Protein AF-A0A9D7HZY7-F1 (afdb_monomer_lite)

Foldseek 3Di:
DVVVLVVQDCVDPVSVVVSVLVVCCVQQVDDPVQSVVFDPVQQDPVQQWGFTQDPPRDGDTGHD

Secondary structure (DSSP, 8-state):
-HHHHTTS-SSSHHHHHHHHHHHHHHHH---HHHHTT--GGGEETTTTEEEEE-SSS-EEEEE-

Radius of gyration: 12.47 Å; chains: 1; bounding box: 26×25×33 Å

Structure (mmCIF, N/CA/C/O backbone):
data_AF-A0A9D7HZY7-F1
#
_entry.id   AF-A0A9D7HZY7-F1
#
loop_
_atom_site.group_PDB
_atom_site.id
_atom_site.type_symbol
_atom_site.label_atom_id
_atom_site.label_alt_id
_atom_site.label_comp_id
_atom_site.label_asym_id
_atom_site.label_entity_id
_atom_site.label_seq_id
_atom_site.pdbx_PDB_ins_code
_atom_site.Cartn_x
_atom_site.Cartn_y
_atom_site.Cartn_z
_atom_site.occupancy
_atom_site.B_iso_or_equiv
_atom_site.auth_seq_id
_atom_site.auth_comp_id
_atom_site.auth_asym_id
_atom_site.auth_atom_id
_atom_site.pdbx_PDB_model_num
ATOM 1 N N . MET A 1 1 ? 0.088 16.255 -8.749 1.00 58.06 1 MET A N 1
ATOM 2 C CA . MET A 1 1 ? 0.520 14.951 -8.194 1.00 58.06 1 MET A CA 1
ATOM 3 C C . MET A 1 1 ? 0.693 13.846 -9.250 1.00 58.06 1 MET A C 1
ATOM 5 O O . MET A 1 1 ? 1.052 12.741 -8.884 1.00 58.06 1 MET A O 1
ATOM 9 N N . ALA A 1 2 ? 0.482 14.090 -10.552 1.00 64.12 2 ALA A N 1
ATOM 10 C CA . ALA A 1 2 ? 0.633 13.036 -11.568 1.00 64.12 2 ALA A CA 1
ATOM 11 C C . ALA A 1 2 ? 2.104 12.658 -11.849 1.00 64.12 2 ALA A C 1
ATOM 13 O O . ALA A 1 2 ? 2.405 11.494 -12.099 1.00 64.12 2 ALA A O 1
ATOM 14 N N . SER A 1 3 ? 3.037 13.615 -11.741 1.00 73.44 3 SER A N 1
ATOM 15 C CA . SER A 1 3 ? 4.456 13.372 -12.043 1.00 73.44 3 SER A CA 1
ATOM 16 C C . SER A 1 3 ? 5.139 12.410 -11.071 1.00 73.44 3 SER A C 1
ATOM 18 O O . SER A 1 3 ? 6.014 11.668 -11.491 1.00 73.44 3 SER A O 1
ATOM 20 N N . VAL A 1 4 ? 4.732 12.383 -9.797 1.00 81.19 4 VAL A N 1
ATOM 21 C CA . VAL A 1 4 ? 5.328 11.497 -8.776 1.00 81.19 4 VAL A CA 1
ATOM 22 C C . VAL A 1 4 ? 4.865 10.053 -8.979 1.00 81.19 4 VAL A C 1
ATOM 24 O O . VAL A 1 4 ? 5.671 9.132 -8.956 1.00 81.19 4 VAL A O 1
ATOM 27 N N . LEU A 1 5 ? 3.578 9.859 -9.280 1.00 77.81 5 LEU A N 1
ATOM 28 C CA . LEU A 1 5 ? 3.005 8.544 -9.586 1.00 77.81 5 LEU A CA 1
ATOM 29 C C . LEU A 1 5 ? 3.623 7.906 -10.841 1.00 77.81 5 LEU A C 1
ATOM 31 O O . LEU A 1 5 ? 3.713 6.685 -10.921 1.00 77.81 5 LEU A O 1
ATOM 35 N N . SER A 1 6 ? 4.071 8.715 -11.807 1.00 80.44 6 SER A N 1
ATOM 36 C CA . SER A 1 6 ? 4.691 8.224 -13.044 1.00 80.44 6 SER A CA 1
ATOM 37 C C . SER A 1 6 ? 6.155 7.794 -12.890 1.00 80.44 6 SER A C 1
ATOM 39 O O . SER A 1 6 ? 6.695 7.210 -13.828 1.00 80.44 6 SER A O 1
ATOM 41 N N . GLN A 1 7 ? 6.807 8.083 -11.757 1.00 84.56 7 GLN A N 1
ATOM 42 C CA . GLN A 1 7 ? 8.200 7.682 -11.517 1.00 84.56 7 GLN A CA 1
ATOM 43 C C . GLN A 1 7 ? 8.338 6.240 -11.022 1.00 84.56 7 GLN A C 1
ATOM 45 O O . GLN A 1 7 ? 9.425 5.672 -11.098 1.00 84.56 7 GLN A O 1
ATOM 50 N N . PHE A 1 8 ? 7.255 5.635 -10.530 1.00 83.88 8 PHE A N 1
ATOM 51 C CA . PHE A 1 8 ? 7.293 4.263 -10.043 1.00 83.88 8 PHE A CA 1
ATOM 52 C C . PHE A 1 8 ? 7.301 3.273 -11.208 1.00 83.88 8 PHE A C 1
ATOM 54 O O . PHE A 1 8 ? 6.408 3.269 -12.062 1.00 83.88 8 PHE A O 1
ATOM 61 N N . ASP A 1 9 ? 8.311 2.406 -11.223 1.00 84.75 9 ASP A N 1
ATOM 62 C CA . ASP A 1 9 ? 8.396 1.312 -12.181 1.00 84.75 9 ASP A CA 1
ATOM 63 C C . ASP A 1 9 ? 7.332 0.250 -11.866 1.00 84.75 9 ASP A C 1
ATOM 65 O O . ASP A 1 9 ? 7.386 -0.435 -10.849 1.00 84.75 9 ASP A O 1
ATOM 69 N N . ARG A 1 10 ? 6.342 0.104 -12.751 1.00 81.50 10 ARG A N 1
ATOM 70 C CA . ARG A 1 10 ? 5.232 -0.851 -12.579 1.00 81.50 10 ARG A CA 1
ATOM 71 C C . ARG A 1 10 ? 5.585 -2.286 -12.983 1.00 81.50 10 ARG A C 1
ATOM 73 O O . ARG A 1 10 ? 4.739 -3.166 -12.859 1.00 81.50 10 ARG A O 1
ATOM 80 N N . LYS A 1 11 ? 6.792 -2.523 -13.507 1.00 84.69 11 LYS A N 1
ATOM 81 C CA . LYS A 1 11 ? 7.239 -3.849 -13.960 1.00 84.69 11 LYS A CA 1
ATOM 82 C C . LYS A 1 11 ? 7.902 -4.637 -12.835 1.00 84.69 11 LYS A C 1
ATOM 84 O O . LYS A 1 11 ? 7.799 -5.859 -12.807 1.00 84.69 11 LYS A O 1
ATOM 89 N N . SER A 1 12 ? 8.555 -3.946 -11.908 1.00 89.31 12 SER A N 1
ATOM 90 C CA . SER A 1 12 ? 9.140 -4.535 -10.712 1.00 89.31 12 SER A CA 1
ATOM 91 C C . SER A 1 12 ? 8.109 -4.674 -9.591 1.00 89.31 12 SER A C 1
ATOM 93 O O . SER A 1 12 ? 7.291 -3.781 -9.363 1.00 89.31 12 SER A O 1
ATOM 95 N N . PHE A 1 13 ? 8.178 -5.780 -8.844 1.00 86.56 13 PHE A N 1
ATOM 96 C CA . PHE A 1 13 ? 7.307 -6.043 -7.691 1.00 86.56 13 PHE A CA 1
ATOM 97 C C . PHE A 1 13 ? 7.355 -4.902 -6.666 1.00 86.56 13 PHE A C 1
ATOM 99 O O . PHE A 1 13 ? 6.318 -4.448 -6.182 1.00 86.56 13 PHE A O 1
ATOM 106 N N . ASN A 1 14 ? 8.558 -4.399 -6.382 1.00 88.25 14 ASN A N 1
ATOM 107 C CA . ASN A 1 14 ? 8.756 -3.308 -5.435 1.00 88.25 14 ASN A CA 1
ATOM 108 C C . ASN A 1 14 ? 8.048 -2.035 -5.914 1.00 88.25 14 ASN A C 1
ATOM 110 O O . ASN A 1 14 ? 7.247 -1.470 -5.177 1.00 88.25 14 ASN A O 1
ATOM 114 N N . GLY A 1 15 ? 8.259 -1.641 -7.171 1.00 87.94 15 GLY A N 1
ATOM 115 C CA . GLY A 1 15 ? 7.668 -0.414 -7.700 1.00 87.94 15 GLY A CA 1
ATOM 116 C C . GLY A 1 15 ? 6.146 -0.492 -7.856 1.00 87.94 15 GLY A C 1
ATOM 117 O O . GLY A 1 15 ? 5.461 0.489 -7.574 1.00 87.94 15 GLY A O 1
ATOM 118 N N . ALA A 1 16 ? 5.589 -1.662 -8.190 1.00 87.44 16 ALA A N 1
ATOM 119 C CA . ALA A 1 16 ? 4.141 -1.877 -8.191 1.00 87.44 16 ALA A CA 1
ATOM 120 C C . ALA A 1 16 ? 3.533 -1.747 -6.781 1.00 87.44 16 ALA A C 1
ATOM 122 O O . ALA A 1 16 ? 2.477 -1.130 -6.617 1.00 87.44 16 ALA A O 1
ATOM 123 N N . ARG A 1 17 ? 4.212 -2.276 -5.754 1.00 87.62 17 ARG A N 1
ATOM 124 C CA . ARG A 1 17 ? 3.801 -2.126 -4.350 1.00 87.62 17 ARG A CA 1
ATOM 125 C C . ARG A 1 17 ? 3.840 -0.663 -3.913 1.00 87.62 17 ARG A C 1
ATOM 127 O O . ARG A 1 17 ? 2.863 -0.179 -3.347 1.00 87.62 17 ARG A O 1
ATOM 134 N N . ASP A 1 18 ? 4.944 0.031 -4.182 1.00 88.44 18 ASP A N 1
ATOM 135 C CA . ASP A 1 18 ? 5.134 1.426 -3.773 1.00 88.44 18 ASP A CA 1
ATOM 136 C C . ASP A 1 18 ? 4.130 2.357 -4.480 1.00 88.44 18 ASP A C 1
ATOM 138 O O . ASP A 1 18 ? 3.545 3.241 -3.853 1.00 88.44 18 ASP A O 1
ATOM 142 N N . TYR A 1 19 ? 3.836 2.087 -5.757 1.00 89.25 19 TYR A N 1
ATOM 143 C CA . TYR A 1 19 ? 2.769 2.756 -6.503 1.00 89.25 19 TYR A CA 1
ATOM 144 C C . TYR A 1 19 ? 1.394 2.551 -5.852 1.00 89.25 19 TYR A C 1
ATOM 146 O O . TYR A 1 19 ? 0.650 3.513 -5.662 1.00 89.25 19 TYR A O 1
ATOM 154 N N . CYS A 1 20 ? 1.063 1.310 -5.484 1.00 86.75 20 CYS A N 1
ATOM 155 C CA . CYS A 1 20 ? -0.221 0.977 -4.870 1.00 86.75 20 CYS A CA 1
ATOM 156 C C . CYS A 1 20 ? -0.376 1.625 -3.484 1.00 86.75 20 CYS A C 1
ATOM 158 O O . CYS A 1 20 ? -1.417 2.209 -3.193 1.00 86.75 20 CYS A O 1
ATOM 160 N N . MET A 1 21 ? 0.680 1.608 -2.662 1.00 86.69 21 MET A N 1
ATOM 161 C CA . MET A 1 21 ? 0.706 2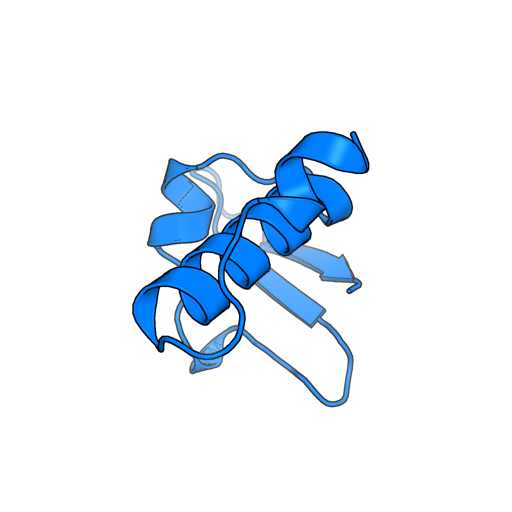.295 -1.365 1.00 86.69 21 MET A CA 1
ATOM 162 C C . MET A 1 21 ? 0.494 3.805 -1.509 1.00 86.69 21 MET A C 1
ATOM 164 O O . MET A 1 21 ? -0.280 4.389 -0.751 1.00 86.69 21 MET A O 1
ATOM 168 N N . LEU A 1 22 ? 1.143 4.445 -2.488 1.00 87.38 22 LEU A N 1
ATOM 169 C CA . LEU A 1 22 ? 0.974 5.878 -2.725 1.00 87.38 22 LEU A CA 1
ATOM 170 C C . LEU A 1 22 ? -0.442 6.212 -3.213 1.00 87.38 22 LEU A C 1
ATOM 172 O O . LEU A 1 22 ? -1.020 7.202 -2.769 1.00 87.38 22 LEU A O 1
ATOM 176 N N . LEU A 1 23 ? -1.001 5.383 -4.099 1.00 86.62 23 LEU A N 1
ATOM 177 C CA . LEU A 1 23 ? -2.358 5.547 -4.614 1.00 86.62 23 LEU A CA 1
ATOM 178 C C . LEU A 1 23 ? -3.398 5.435 -3.492 1.00 86.62 23 LEU A C 1
ATOM 180 O O . LEU A 1 23 ? -4.227 6.327 -3.348 1.00 86.62 23 LEU A O 1
ATOM 184 N N . LEU A 1 24 ? -3.293 4.400 -2.654 1.00 83.75 24 LEU A N 1
ATOM 185 C CA . LEU A 1 24 ? -4.136 4.208 -1.470 1.00 83.75 24 LEU A CA 1
ATOM 186 C C . LEU A 1 24 ? -4.029 5.374 -0.486 1.00 83.75 24 LEU A C 1
ATOM 188 O O . LEU A 1 24 ? -5.027 5.861 0.035 1.00 83.75 24 LEU A O 1
ATOM 192 N N . CYS A 1 25 ? -2.809 5.851 -0.239 1.00 84.38 25 CYS A N 1
ATOM 193 C CA . CYS A 1 25 ? -2.587 6.989 0.644 1.00 84.38 25 CYS A CA 1
ATOM 194 C C . CYS A 1 25 ? -3.233 8.273 0.099 1.00 84.38 25 CYS A C 1
ATOM 196 O O . CYS A 1 25 ? -3.703 9.097 0.883 1.00 84.38 25 CYS A O 1
ATOM 198 N N . TYR A 1 26 ? -3.234 8.451 -1.224 1.00 85.06 26 TYR A N 1
ATOM 199 C CA . TYR A 1 26 ? -3.802 9.624 -1.883 1.00 85.06 26 TYR A CA 1
ATOM 200 C C . TYR A 1 26 ? -5.331 9.598 -1.909 1.00 85.06 26 TYR A C 1
ATOM 202 O O . TYR A 1 26 ? -5.955 10.608 -1.604 1.00 85.06 26 TYR A O 1
ATOM 210 N N . ASP A 1 27 ? -5.912 8.453 -2.254 1.00 83.50 27 ASP A N 1
ATOM 211 C CA . ASP A 1 27 ? -7.358 8.265 -2.335 1.00 83.50 27 ASP A CA 1
ATOM 212 C C . ASP A 1 2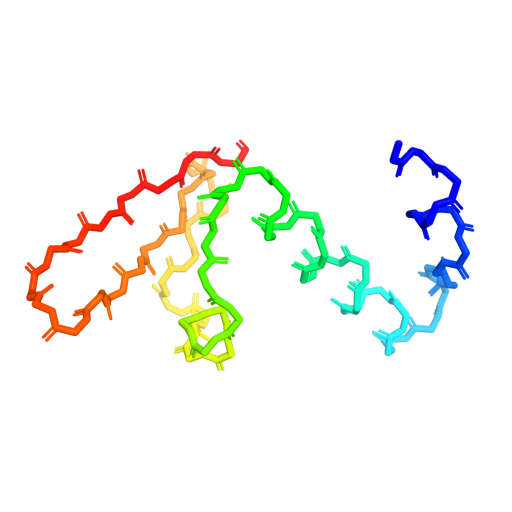7 ? -8.016 8.349 -0.952 1.00 83.50 27 ASP A C 1
ATOM 214 O O . ASP A 1 27 ? -8.907 9.156 -0.694 1.00 83.50 27 ASP A O 1
ATOM 218 N N . SER A 1 28 ? -7.505 7.554 -0.019 1.00 79.81 28 SER A N 1
ATOM 219 C CA . SER A 1 28 ? -8.168 7.313 1.255 1.00 79.81 28 SER A CA 1
ATOM 220 C C . SER A 1 28 ? -7.714 8.270 2.367 1.00 79.81 28 SER A C 1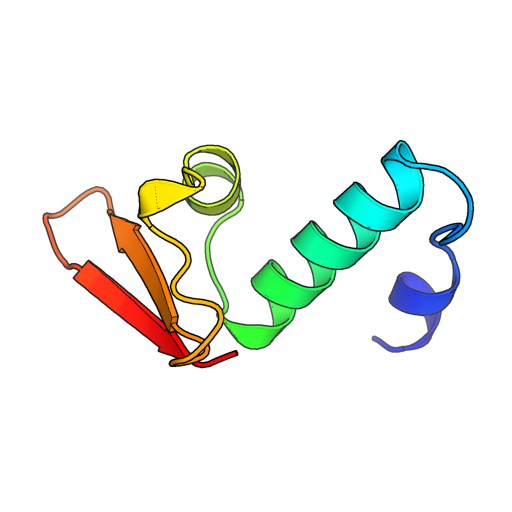
ATOM 222 O O . SER A 1 28 ? -8.243 8.218 3.477 1.00 79.81 28 SER A O 1
ATOM 224 N N . MET A 1 29 ? -6.707 9.114 2.096 1.00 82.75 29 MET A N 1
ATOM 225 C CA . MET A 1 29 ? -6.086 10.058 3.039 1.00 82.75 29 MET A CA 1
ATOM 226 C C . MET A 1 29 ? -5.666 9.412 4.381 1.00 82.75 29 MET A C 1
ATOM 228 O O . MET A 1 29 ? -5.769 10.011 5.454 1.00 82.75 29 MET A O 1
ATOM 232 N N . ILE A 1 30 ? -5.192 8.164 4.329 1.00 80.69 30 ILE A N 1
ATOM 233 C CA . ILE A 1 30 ? -4.794 7.373 5.503 1.00 80.69 30 ILE A CA 1
ATOM 234 C C . ILE A 1 30 ? -3.360 7.733 5.930 1.00 80.69 30 ILE A C 1
ATOM 236 O O . ILE A 1 30 ? -2.500 8.054 5.111 1.00 80.69 30 ILE A O 1
ATOM 240 N N . ARG A 1 31 ? -3.061 7.656 7.233 1.00 84.31 31 ARG A N 1
ATOM 241 C CA . ARG A 1 31 ? -1.703 7.876 7.754 1.00 84.31 31 ARG A CA 1
ATOM 242 C C . ARG A 1 31 ? -0.788 6.696 7.408 1.00 84.31 31 ARG A C 1
ATOM 244 O O . ARG A 1 31 ? -1.193 5.546 7.516 1.00 84.31 31 ARG A O 1
ATOM 251 N N . ILE A 1 32 ? 0.484 6.973 7.117 1.00 84.69 32 ILE A N 1
ATOM 252 C CA . ILE A 1 32 ? 1.490 5.959 6.732 1.00 84.69 32 ILE A CA 1
ATOM 253 C C . ILE A 1 32 ? 1.547 4.777 7.717 1.00 84.69 32 ILE A C 1
ATOM 255 O O . ILE A 1 32 ? 1.641 3.630 7.300 1.00 84.69 32 ILE A O 1
ATOM 259 N N . ASN A 1 33 ? 1.450 5.041 9.024 1.00 83.81 33 ASN A N 1
ATOM 260 C CA . ASN A 1 33 ? 1.515 3.991 10.045 1.00 83.81 33 ASN A CA 1
ATOM 261 C C . ASN A 1 33 ? 0.337 3.003 9.978 1.00 83.81 33 ASN A C 1
ATOM 263 O O . ASN A 1 33 ? 0.505 1.820 10.243 1.00 83.81 33 ASN A O 1
ATOM 267 N N . GLU A 1 34 ? -0.840 3.492 9.597 1.00 80.25 34 GLU A N 1
ATOM 268 C CA . GLU A 1 34 ? -2.046 2.682 9.432 1.00 80.25 34 GLU A CA 1
ATOM 269 C C . GLU A 1 34 ? -1.978 1.894 8.123 1.00 80.25 34 GLU A C 1
ATOM 271 O O . GLU A 1 34 ? -2.260 0.702 8.105 1.00 80.25 34 GLU A O 1
ATOM 276 N N . LEU A 1 35 ? -1.499 2.539 7.051 1.00 83.44 35 LEU A N 1
ATOM 277 C CA . LEU A 1 35 ? -1.274 1.925 5.741 1.00 83.44 35 LEU A CA 1
ATOM 278 C C . LEU A 1 35 ? -0.329 0.713 5.822 1.00 83.44 35 LEU A C 1
ATOM 280 O O . LEU A 1 35 ? -0.573 -0.306 5.182 1.00 83.44 35 LEU A O 1
ATOM 284 N N . LEU A 1 36 ? 0.733 0.808 6.628 1.00 84.50 36 LEU A N 1
ATOM 285 C CA . LEU A 1 36 ? 1.693 -0.282 6.846 1.00 84.50 36 LEU A CA 1
ATOM 286 C C . LEU A 1 36 ? 1.112 -1.452 7.653 1.00 84.50 36 LEU A C 1
ATOM 288 O O . LEU A 1 36 ? 1.646 -2.556 7.587 1.00 84.50 36 LEU A O 1
ATOM 292 N N . SER A 1 37 ? 0.043 -1.215 8.415 1.00 83.81 37 SER A N 1
ATOM 293 C CA . SER A 1 37 ? -0.591 -2.216 9.276 1.00 83.81 37 SER A CA 1
ATOM 294 C C . SER A 1 37 ? -1.765 -2.945 8.605 1.00 83.81 37 SER A C 1
ATOM 296 O O . SER A 1 37 ? -2.349 -3.839 9.224 1.00 83.81 37 SER A O 1
ATOM 298 N N . ILE A 1 38 ? -2.123 -2.582 7.367 1.00 83.69 38 ILE A N 1
ATOM 299 C CA . ILE A 1 38 ? -3.215 -3.210 6.607 1.00 83.69 38 ILE A CA 1
ATOM 300 C C . ILE A 1 38 ? -2.865 -4.667 6.297 1.00 83.69 38 ILE A C 1
ATOM 302 O O . ILE A 1 38 ? -1.769 -4.972 5.818 1.00 83.69 38 ILE A O 1
ATOM 306 N N . LYS A 1 39 ? -3.820 -5.574 6.521 1.00 83.38 39 LYS A N 1
ATOM 307 C CA . LYS A 1 39 ? -3.708 -6.981 6.127 1.00 83.38 39 LYS A CA 1
ATOM 308 C C . LYS A 1 39 ? -4.548 -7.258 4.888 1.00 83.38 39 LYS A C 1
ATOM 310 O O . LYS A 1 39 ? -5.509 -6.563 4.585 1.00 83.38 39 LYS A O 1
ATOM 315 N N . ILE A 1 40 ? -4.220 -8.347 4.198 1.00 82.62 40 ILE A N 1
ATOM 316 C CA . ILE A 1 40 ? -4.957 -8.809 3.011 1.00 82.62 40 ILE A CA 1
ATOM 317 C C . ILE A 1 40 ? -6.424 -9.125 3.352 1.00 82.62 40 ILE A C 1
ATOM 319 O O . ILE A 1 40 ? -7.301 -8.920 2.524 1.00 82.62 40 ILE A O 1
ATOM 323 N N . SER A 1 41 ? -6.700 -9.568 4.583 1.00 83.81 41 SER A N 1
ATOM 324 C CA . SER A 1 41 ? -8.055 -9.848 5.079 1.00 83.81 41 SER A CA 1
ATOM 325 C C . SER A 1 41 ? -8.939 -8.604 5.221 1.00 83.81 41 SER A C 1
ATOM 327 O O . SER A 1 41 ? -10.155 -8.739 5.309 1.00 83.81 41 SER A O 1
ATOM 329 N N . ASP A 1 42 ? -8.341 -7.412 5.254 1.00 80.75 42 ASP A N 1
ATOM 330 C CA . ASP A 1 42 ? -9.040 -6.133 5.412 1.00 80.75 42 ASP A CA 1
ATOM 331 C C . ASP A 1 42 ? -9.358 -5.458 4.067 1.00 80.75 42 ASP A C 1
ATOM 333 O O . ASP A 1 42 ? -9.994 -4.402 4.036 1.00 80.75 42 ASP A O 1
ATOM 337 N N . VAL A 1 43 ? -8.908 -6.057 2.957 1.00 82.81 43 VAL A N 1
ATOM 338 C CA . VAL A 1 43 ? -9.066 -5.535 1.598 1.00 82.81 43 VAL A CA 1
ATOM 339 C C . VAL A 1 43 ? -10.145 -6.327 0.866 1.00 82.81 43 VAL A C 1
ATOM 341 O O . VAL A 1 43 ? -9.937 -7.457 0.427 1.00 82.81 43 VAL A O 1
ATOM 344 N N . ASP A 1 44 ? -11.296 -5.695 0.674 1.00 85.69 44 ASP A N 1
ATOM 345 C CA . ASP A 1 44 ? -12.415 -6.233 -0.089 1.00 85.69 44 ASP A CA 1
ATOM 346 C C . ASP A 1 44 ? -12.362 -5.681 -1.526 1.00 85.69 44 ASP A C 1
ATOM 348 O O . ASP A 1 44 ? -12.958 -4.651 -1.840 1.00 85.69 44 ASP A O 1
ATOM 352 N N . LEU A 1 45 ? -11.653 -6.372 -2.429 1.00 80.44 45 LEU A N 1
ATOM 353 C CA . LEU A 1 45 ? -11.467 -5.938 -3.830 1.00 80.44 45 LEU A CA 1
ATOM 354 C C . LEU A 1 45 ? -12.779 -5.851 -4.626 1.00 80.44 45 LEU A C 1
ATOM 356 O O . LEU A 1 45 ? -12.902 -5.024 -5.526 1.00 80.44 45 LEU A O 1
ATOM 360 N N . GLN A 1 46 ? -13.764 -6.691 -4.298 1.00 82.81 46 GLN A N 1
ATOM 361 C CA . GLN A 1 46 ? -15.063 -6.700 -4.976 1.00 82.81 46 GLN A CA 1
ATOM 362 C C . GLN A 1 46 ? -15.914 -5.484 -4.595 1.00 82.81 46 GLN A C 1
ATOM 364 O O . GLN A 1 46 ? -16.568 -4.895 -5.451 1.00 82.81 46 GLN A O 1
ATOM 369 N N . ALA A 1 47 ? -15.889 -5.103 -3.316 1.00 80.06 47 ALA A N 1
ATOM 370 C CA . ALA A 1 47 ? -16.583 -3.919 -2.818 1.00 80.06 47 ALA A CA 1
ATOM 371 C C . ALA A 1 47 ? -15.746 -2.638 -2.968 1.00 80.06 47 ALA A C 1
ATOM 373 O O . ALA A 1 47 ? -16.261 -1.552 -2.721 1.00 80.06 47 ALA A O 1
ATOM 374 N N . LYS A 1 48 ? -14.471 -2.773 -3.365 1.00 80.06 48 LYS A N 1
ATOM 375 C CA . LYS A 1 48 ? -13.450 -1.719 -3.351 1.00 80.06 48 LYS A CA 1
ATOM 376 C C . LYS A 1 48 ? -13.363 -1.020 -1.995 1.00 80.06 48 LYS A C 1
ATOM 378 O O . LYS A 1 48 ? -13.315 0.199 -1.914 1.00 80.06 48 LYS A O 1
ATOM 383 N N . LEU A 1 49 ? -13.373 -1.799 -0.919 1.00 81.56 49 LEU A N 1
ATOM 384 C CA . LEU A 1 49 ? -13.298 -1.275 0.441 1.00 81.56 49 LEU A CA 1
ATOM 385 C C . LEU A 1 49 ? -11.996 -1.710 1.092 1.00 81.56 49 LEU A C 1
ATOM 387 O O . LEU A 1 49 ? -11.593 -2.869 0.988 1.00 81.56 49 LEU A O 1
ATOM 391 N N . VAL A 1 50 ? -11.370 -0.780 1.805 1.00 81.62 50 VAL A N 1
ATOM 392 C CA . VAL A 1 50 ? -10.252 -1.086 2.695 1.00 81.62 50 VAL A CA 1
ATOM 393 C C . VAL A 1 50 ? -10.646 -0.703 4.107 1.00 81.62 50 VAL A C 1
ATOM 395 O O . VAL A 1 50 ? -11.012 0.443 4.380 1.00 81.62 50 VAL A O 1
ATOM 398 N N . LYS A 1 51 ? -10.593 -1.684 5.006 1.00 80.62 51 LYS A N 1
ATOM 399 C CA . LYS A 1 51 ? -10.831 -1.477 6.432 1.00 80.62 51 LYS A CA 1
ATOM 400 C C . LYS A 1 51 ? -9.533 -1.033 7.091 1.00 80.62 51 LYS A C 1
ATOM 402 O O . LYS A 1 51 ? -8.508 -1.701 6.989 1.00 80.62 51 LYS A O 1
ATOM 407 N N . VAL A 1 52 ? -9.587 0.103 7.777 1.00 78.06 52 VAL A N 1
ATOM 408 C CA . VAL A 1 52 ? -8.444 0.661 8.504 1.00 78.06 52 VAL A CA 1
ATOM 409 C C . VAL A 1 52 ? -8.810 0.821 9.975 1.00 78.06 52 VAL A C 1
ATOM 411 O O . VAL A 1 52 ? -9.871 1.366 10.301 1.00 78.06 52 VAL A O 1
ATOM 414 N N . PHE A 1 53 ? -7.933 0.344 10.859 1.00 72.88 53 PHE A N 1
ATOM 415 C CA . PHE A 1 53 ? -8.133 0.348 12.308 1.00 72.88 53 PHE A CA 1
ATOM 416 C C . PHE A 1 53 ? -7.331 1.455 12.985 1.00 72.88 53 PHE A C 1
ATOM 418 O O . PHE A 1 53 ? -6.220 1.221 13.446 1.00 72.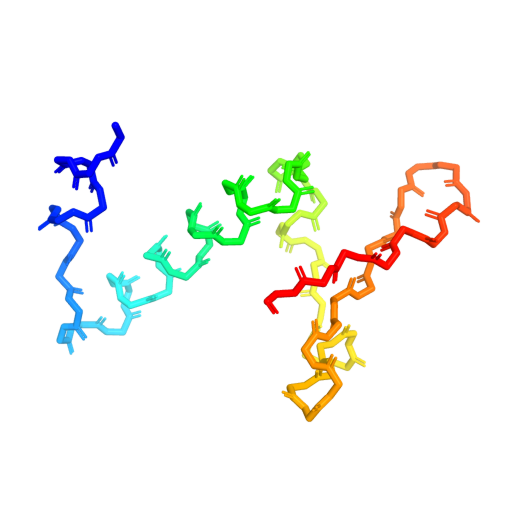88 53 PHE A O 1
ATOM 425 N N . GLY A 1 54 ? -7.940 2.635 13.118 1.00 67.31 54 GLY A N 1
ATOM 426 C CA . GLY A 1 54 ? -7.327 3.740 13.847 1.00 67.31 54 GLY A CA 1
ATOM 427 C C . GLY A 1 54 ? -7.092 3.445 15.336 1.00 67.31 54 GLY A C 1
ATOM 428 O O . GLY A 1 54 ? -7.756 2.615 15.952 1.00 67.31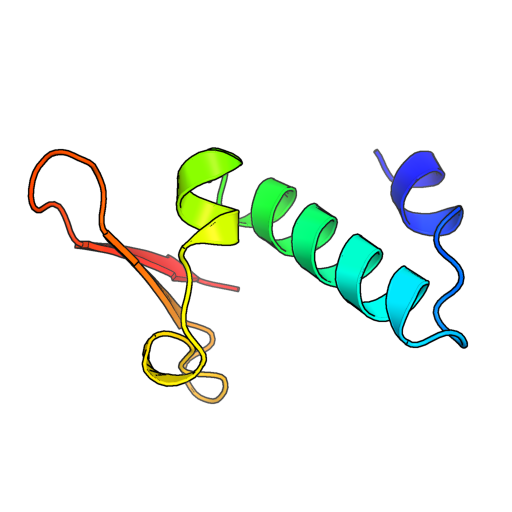 54 GLY A O 1
ATOM 429 N N . LYS A 1 55 ? -6.184 4.221 15.943 1.00 58.59 55 LYS A N 1
ATOM 430 C CA . LYS A 1 55 ? -5.817 4.195 17.379 1.00 58.59 55 LYS A CA 1
ATOM 431 C C . LYS A 1 55 ? -7.002 4.250 18.364 1.00 58.59 55 LYS A C 1
ATOM 433 O O . LYS A 1 55 ? -6.870 3.831 19.507 1.00 58.59 55 LYS A O 1
ATOM 438 N N . VAL A 1 56 ? -8.134 4.798 17.937 1.00 51.59 56 VAL A N 1
ATOM 439 C CA . VAL A 1 56 ? -9.441 4.651 18.592 1.00 51.59 56 VAL A CA 1
ATOM 440 C C . VAL A 1 56 ? -10.257 3.818 17.622 1.00 51.59 56 VAL A C 1
ATOM 442 O O . VAL A 1 56 ? -10.223 4.185 16.452 1.00 51.59 56 VAL A O 1
ATOM 445 N N . GLU A 1 57 ? -10.939 2.767 18.094 1.00 54.28 57 GLU A N 1
ATOM 446 C CA . GLU A 1 57 ? -11.688 1.701 17.382 1.00 54.28 57 GLU A CA 1
ATOM 447 C C . GLU A 1 57 ? -12.739 2.183 16.352 1.00 54.28 57 GLU A C 1
ATOM 449 O O . GLU A 1 57 ? -13.888 1.751 16.312 1.00 54.28 57 GLU A O 1
ATOM 454 N N . ARG A 1 58 ? -12.366 3.124 15.496 1.00 47.41 58 ARG A N 1
ATOM 455 C CA . ARG A 1 58 ? -13.163 3.712 14.440 1.00 47.41 58 ARG A CA 1
ATOM 456 C C . ARG A 1 58 ? -12.722 3.039 13.162 1.00 47.41 58 ARG A C 1
ATOM 458 O O . ARG A 1 58 ? -11.723 3.422 12.553 1.00 47.41 58 ARG A O 1
ATOM 465 N N . THR A 1 59 ? -13.477 2.020 12.782 1.00 55.00 59 THR 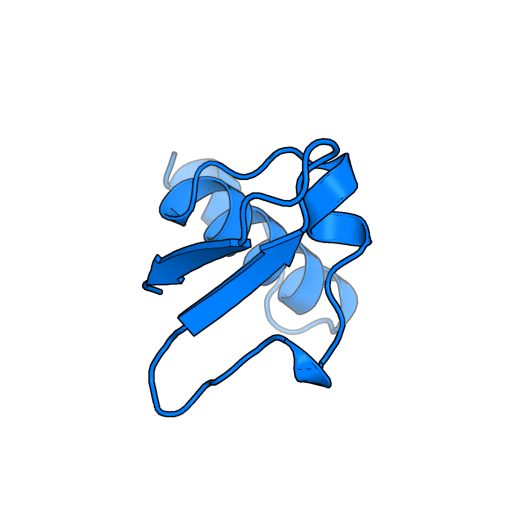A N 1
ATOM 466 C CA . THR A 1 59 ? -13.367 1.387 11.474 1.00 55.00 59 THR A CA 1
ATOM 467 C C . THR A 1 59 ? -13.727 2.435 10.429 1.00 55.00 59 THR A C 1
ATOM 469 O O . THR A 1 59 ? -14.893 2.791 10.266 1.00 55.00 59 THR A O 1
ATOM 472 N N . THR A 1 60 ? -12.719 2.995 9.767 1.00 56.25 60 THR A N 1
ATOM 473 C CA . THR A 1 60 ? -12.959 3.879 8.624 1.00 56.25 60 THR A CA 1
ATOM 474 C C . THR A 1 60 ? -12.917 2.998 7.388 1.00 56.25 60 THR A C 1
ATOM 476 O O . THR A 1 60 ? -11.889 2.390 7.098 1.00 56.25 60 THR A O 1
ATOM 479 N N . CYS A 1 61 ? -14.059 2.866 6.717 1.00 53.75 61 CYS A N 1
ATOM 480 C CA . CYS A 1 61 ? -14.147 2.210 5.420 1.00 53.75 61 CYS A CA 1
ATOM 481 C C . CYS A 1 61 ? -13.905 3.277 4.356 1.00 53.75 61 CYS A C 1
ATOM 483 O O . CYS A 1 61 ? -14.784 4.104 4.108 1.00 53.75 61 CYS A O 1
ATOM 485 N N . SER A 1 62 ? -12.719 3.278 3.761 1.00 57.75 62 SER A N 1
ATOM 486 C CA . SER A 1 62 ? -12.431 4.120 2.599 1.00 57.75 62 SER A CA 1
ATOM 487 C C . SER A 1 62 ? -12.735 3.326 1.326 1.00 57.75 62 SER A C 1
ATOM 489 O O . SER A 1 62 ? -12.459 2.123 1.273 1.00 57.75 62 SER A O 1
ATOM 491 N N . VAL A 1 63 ? -13.362 3.977 0.341 1.00 52.28 63 VAL A N 1
ATOM 492 C CA . VAL A 1 63 ? -13.766 3.364 -0.934 1.00 52.28 63 VAL A CA 1
ATOM 493 C C . VAL A 1 63 ? -12.724 3.707 -1.998 1.00 52.28 63 VAL A C 1
ATOM 495 O O . VAL A 1 63 ? -12.487 4.889 -2.214 1.00 52.28 63 VAL A O 1
ATOM 498 N N . LEU A 1 64 ? -12.139 2.679 -2.621 1.00 54.25 64 LEU A N 1
ATOM 499 C CA . LEU A 1 64 ? -11.163 2.732 -3.724 1.00 54.25 64 LEU A CA 1
ATOM 500 C C . LEU A 1 64 ? -11.813 2.925 -5.107 1.00 54.25 64 LEU A C 1
ATOM 502 O O . LEU A 1 64 ? -12.952 2.443 -5.325 1.00 54.25 64 LEU A O 1
#

pLDDT: mean 77.82, std 11.57, range [47.41, 89.31]

Sequence (64 aa):
MASVLSQFDRKSFNGARDYCMLLLCYDSMIRINELLSIKISDVDLQAKLVKVFGKVERTTCSVL